Protein AF-A0AAV3U7B5-F1 (afdb_monomer)

Secondary structure (DSSP, 8-state):
---------GGGGG-HHHHHHHHHHHHHHHHHH-----TT-TTHHHHHHHHHHHH--HHHHHHHHHHHHHH-HHHHHHHHHHTT-SS-----EEEETTEEEESEETTEEEEEEETTEEEE-

Mean predicted aligned error: 15.55 Å

Organism: NCBI:txid1306992

Nearest PDB structures (foldseek):
  6dmp-assembly1_B  TM=3.107E-01  e=8.189E+00  synthetic construct

Structure (mmCIF, N/CA/C/O backbone):
data_AF-A0AAV3U7B5-F1
#
_entry.id   AF-A0AAV3U7B5-F1
#
loop_
_atom_site.group_PDB
_atom_site.id
_atom_site.type_symbol
_atom_site.label_atom_id
_atom_site.label_alt_id
_atom_site.label_comp_id
_atom_site.label_asym_id
_atom_site.label_entity_id
_atom_site.label_seq_id
_atom_site.pdbx_PDB_ins_code
_atom_site.Cartn_x
_atom_site.Cartn_y
_atom_site.Cartn_z
_atom_site.occupancy
_atom_site.B_iso_or_equiv
_atom_site.auth_seq_id
_atom_site.auth_comp_id
_atom_site.auth_asym_id
_atom_site.auth_atom_id
_atom_site.pdbx_PDB_model_num
ATOM 1 N N . MET A 1 1 ? -5.422 25.261 -11.835 1.00 44.91 1 MET A N 1
ATOM 2 C CA . MET A 1 1 ? -6.212 24.102 -11.364 1.00 44.91 1 MET A CA 1
ATOM 3 C C . MET A 1 1 ? -6.226 23.038 -12.453 1.00 44.91 1 MET A C 1
ATOM 5 O O . MET A 1 1 ? -7.037 23.129 -13.360 1.00 44.91 1 MET A O 1
ATOM 9 N N . LYS A 1 2 ? -5.286 22.089 -12.436 1.00 37.59 2 LYS A N 1
ATOM 10 C CA . LYS A 1 2 ? -5.325 20.891 -13.289 1.00 37.59 2 LYS A CA 1
ATOM 11 C C . LYS A 1 2 ? -4.688 19.757 -12.495 1.00 37.59 2 LYS A C 1
ATOM 13 O O . LYS A 1 2 ? -3.473 19.598 -12.522 1.00 37.59 2 LYS A O 1
ATOM 18 N N . GLN A 1 3 ? -5.494 19.045 -11.710 1.00 37.53 3 GLN A N 1
ATOM 19 C CA . GLN A 1 3 ? -5.068 17.740 -11.219 1.00 37.53 3 GLN A CA 1
ATOM 20 C C . GLN A 1 3 ? -5.052 16.826 -12.444 1.00 37.53 3 GLN A C 1
ATOM 22 O O . GLN A 1 3 ? -6.077 16.646 -13.101 1.00 37.53 3 GLN A O 1
ATOM 27 N N . GLY A 1 4 ? -3.858 16.372 -12.824 1.00 39.41 4 GLY A N 1
ATOM 28 C CA . GLY A 1 4 ? -3.694 15.372 -13.866 1.00 39.41 4 GLY A CA 1
ATOM 29 C C . GLY A 1 4 ? -4.445 14.123 -13.437 1.00 39.41 4 GLY A C 1
ATOM 30 O O . GLY A 1 4 ? -4.171 13.576 -12.373 1.00 39.41 4 GLY A O 1
ATOM 31 N N . ILE A 1 5 ? -5.413 13.710 -14.248 1.00 39.81 5 ILE A N 1
ATOM 32 C CA . ILE A 1 5 ? -6.081 12.422 -14.117 1.00 39.81 5 ILE A CA 1
ATOM 33 C C . ILE A 1 5 ? -4.992 11.384 -14.382 1.00 39.81 5 ILE A C 1
ATOM 35 O O . ILE A 1 5 ? -4.695 11.056 -15.530 1.00 39.81 5 ILE A O 1
ATOM 39 N N . THR A 1 6 ? -4.324 10.921 -13.328 1.00 47.88 6 THR A N 1
ATOM 40 C CA 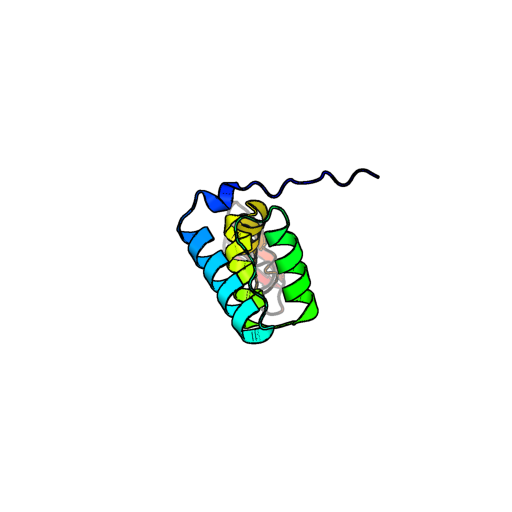. THR A 1 6 ? -3.537 9.700 -13.396 1.00 47.88 6 THR A CA 1
ATOM 41 C C . THR A 1 6 ? -4.559 8.599 -13.595 1.00 47.88 6 THR A C 1
ATOM 43 O O . THR A 1 6 ? -5.167 8.130 -12.634 1.00 47.88 6 THR A O 1
ATOM 46 N N . VAL A 1 7 ?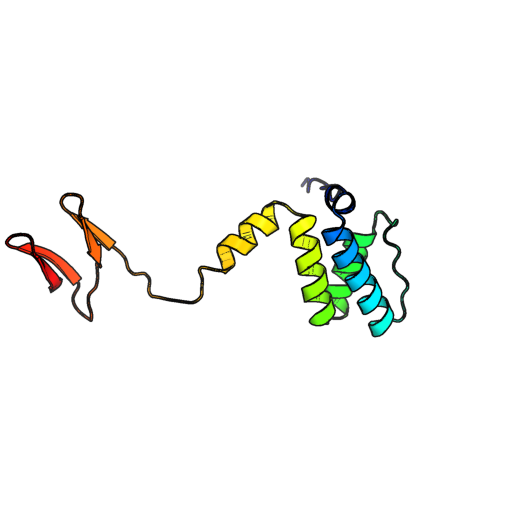 -4.810 8.245 -14.857 1.00 50.84 7 VAL A N 1
ATOM 47 C CA . VAL A 1 7 ? -5.356 6.937 -15.206 1.00 50.84 7 VAL A CA 1
ATOM 48 C C . VAL A 1 7 ? -4.484 5.967 -14.429 1.00 50.84 7 VAL A C 1
ATOM 50 O O . VAL A 1 7 ? -3.302 5.857 -14.742 1.00 50.84 7 VAL A O 1
ATOM 53 N N . VAL A 1 8 ? -5.011 5.410 -13.333 1.00 58.34 8 VAL A N 1
ATOM 54 C CA . VAL A 1 8 ? -4.269 4.489 -12.472 1.00 58.34 8 VAL A CA 1
ATOM 55 C C . VAL A 1 8 ? -3.820 3.381 -13.400 1.00 58.34 8 VAL A C 1
ATOM 57 O O . VAL A 1 8 ? -4.650 2.610 -13.890 1.00 58.34 8 VAL A O 1
ATOM 60 N N . ASP A 1 9 ? -2.538 3.418 -13.757 1.00 60.16 9 ASP A N 1
ATOM 61 C CA . ASP A 1 9 ? -2.050 2.639 -14.871 1.00 60.16 9 ASP A CA 1
ATOM 62 C C . ASP A 1 9 ? -2.289 1.180 -14.505 1.00 60.16 9 ASP A C 1
ATOM 64 O O . ASP A 1 9 ? -1.863 0.676 -13.459 1.00 60.16 9 ASP A O 1
ATOM 68 N N . LYS A 1 10 ? -3.070 0.508 -15.349 1.00 69.19 10 LYS A N 1
ATOM 69 C CA . LYS A 1 10 ? -3.482 -0.878 -15.148 1.00 69.19 10 LYS A CA 1
ATOM 70 C C . LYS A 1 10 ? -2.287 -1.838 -15.201 1.00 69.19 10 LYS A C 1
ATOM 72 O O . LYS A 1 10 ? -2.498 -3.043 -15.127 1.00 69.19 10 LYS A O 1
ATOM 77 N N . SER A 1 11 ? -1.054 -1.329 -15.268 1.00 69.31 11 SER A N 1
ATOM 78 C CA . SER A 1 11 ? 0.209 -2.013 -14.993 1.00 69.31 11 SER 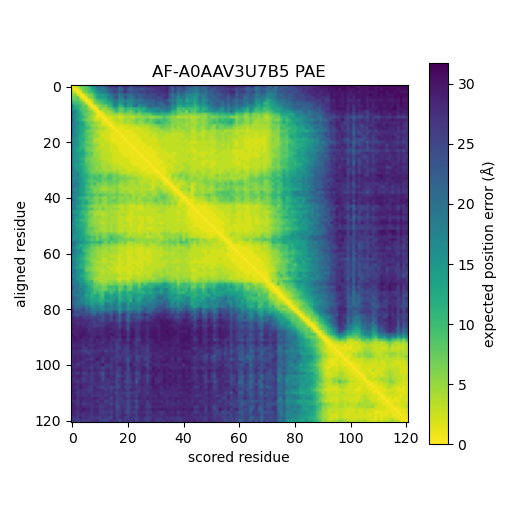A CA 1
ATOM 79 C C . SER A 1 11 ? 0.130 -3.018 -13.844 1.00 69.31 11 SER A C 1
ATOM 81 O O . SER A 1 11 ? 0.687 -4.108 -13.957 1.00 69.31 11 SER A O 1
ATOM 83 N N . TRP A 1 12 ? -0.614 -2.735 -12.768 1.00 79.06 12 TRP A N 1
ATOM 84 C CA . TRP A 1 12 ? -0.774 -3.712 -11.684 1.00 79.06 12 TRP A CA 1
ATOM 85 C C . TRP A 1 12 ? -1.555 -4.965 -12.108 1.00 79.06 12 TRP A C 1
ATOM 87 O O . TRP A 1 12 ? -1.246 -6.055 -11.639 1.00 79.06 12 TRP A O 1
ATOM 97 N N . MET A 1 13 ? -2.502 -4.876 -13.044 1.00 77.69 13 MET A N 1
ATOM 98 C CA . MET A 1 13 ? -3.225 -6.045 -13.565 1.00 77.69 13 MET A CA 1
ATOM 99 C C . MET A 1 13 ? -2.357 -6.979 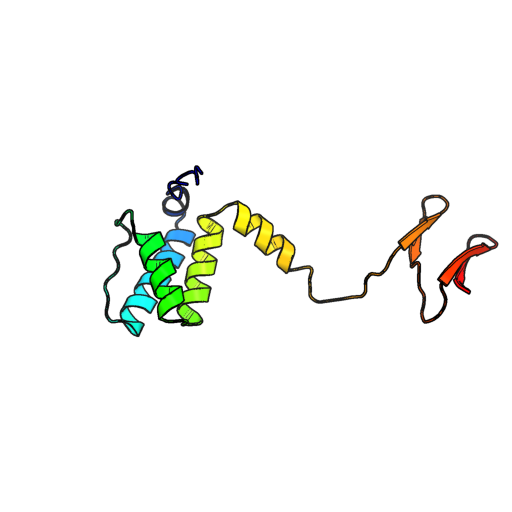-14.417 1.00 77.69 13 MET A C 1
ATOM 101 O O . MET A 1 13 ? -2.780 -8.096 -14.694 1.00 77.69 13 MET A O 1
ATOM 105 N N . LEU A 1 14 ? -1.142 -6.576 -14.796 1.00 80.94 14 LEU A N 1
ATOM 106 C CA . LEU A 1 14 ? -0.180 -7.461 -15.461 1.00 80.94 14 LEU A CA 1
ATOM 107 C C . LEU A 1 14 ? 0.572 -8.357 -14.463 1.00 80.94 14 LEU A C 1
ATOM 109 O O . LEU A 1 14 ? 1.218 -9.324 -14.862 1.00 80.94 14 LEU A O 1
ATOM 113 N N . ASN A 1 15 ? 0.483 -8.068 -13.160 1.00 84.56 15 ASN A N 1
ATOM 114 C CA . ASN A 1 15 ? 1.188 -8.806 -12.121 1.00 84.56 15 ASN A CA 1
ATOM 115 C C . ASN A 1 15 ? 0.237 -9.745 -11.360 1.00 84.56 15 ASN A C 1
ATOM 117 O O . ASN A 1 15 ? -0.692 -9.310 -10.676 1.00 84.56 15 ASN A O 1
ATOM 121 N N . ALA A 1 16 ? 0.509 -11.052 -11.410 1.00 85.12 16 ALA A N 1
ATOM 122 C CA . ALA A 1 16 ? -0.285 -12.064 -10.711 1.00 85.12 16 ALA A CA 1
ATOM 123 C C . ALA A 1 16 ? -0.378 -11.816 -9.191 1.00 85.12 16 ALA A C 1
ATOM 125 O O . ALA A 1 16 ? -1.407 -12.112 -8.579 1.00 85.12 16 ALA A O 1
ATOM 126 N N . SER A 1 17 ? 0.659 -11.237 -8.580 1.00 84.75 17 SER A N 1
ATOM 127 C CA . SER A 1 17 ? 0.672 -10.887 -7.154 1.00 84.75 17 SER A CA 1
ATOM 128 C C . SER A 1 17 ? -0.301 -9.754 -6.832 1.00 84.75 17 SER A C 1
ATOM 130 O O . SER A 1 17 ? -1.027 -9.823 -5.841 1.00 84.75 17 SER A O 1
ATOM 132 N N . ALA A 1 18 ? -0.389 -8.751 -7.704 1.00 85.38 18 ALA A N 1
ATOM 133 C CA . ALA A 1 18 ? -1.322 -7.644 -7.541 1.00 85.38 18 ALA A CA 1
ATOM 134 C C . ALA A 1 18 ? -2.774 -8.094 -7.755 1.00 85.38 18 ALA A C 1
ATOM 136 O O . ALA A 1 18 ? -3.654 -7.717 -6.987 1.00 85.38 18 ALA A O 1
ATOM 137 N N . ILE A 1 19 ? -3.024 -8.990 -8.720 1.00 87.25 19 ILE A N 1
ATOM 138 C CA . ILE A 1 19 ? -4.347 -9.609 -8.901 1.00 87.25 19 ILE A CA 1
ATOM 139 C C . ILE A 1 19 ? -4.758 -10.385 -7.642 1.00 87.25 19 ILE A C 1
ATOM 141 O O . ILE A 1 19 ? -5.914 -10.310 -7.225 1.00 87.25 19 ILE A O 1
ATOM 145 N N . ARG A 1 20 ? -3.835 -11.127 -7.012 1.00 89.50 20 ARG A N 1
ATOM 146 C CA . ARG A 1 20 ? -4.111 -11.823 -5.742 1.00 89.50 20 ARG A CA 1
ATOM 147 C C . ARG A 1 20 ? -4.476 -10.833 -4.635 1.00 89.50 20 ARG A C 1
ATOM 149 O O . ARG A 1 20 ? -5.490 -11.041 -3.975 1.00 89.50 20 ARG A O 1
ATOM 156 N N . ALA A 1 21 ? -3.715 -9.748 -4.481 1.00 88.12 21 ALA A N 1
ATOM 157 C CA . ALA A 1 21 ? -4.010 -8.699 -3.503 1.00 88.12 21 ALA A CA 1
ATOM 158 C C . ALA A 1 21 ? -5.380 -8.040 -3.756 1.00 88.12 21 ALA A C 1
ATOM 160 O O . ALA A 1 21 ? -6.175 -7.879 -2.832 1.00 88.12 21 ALA A O 1
ATOM 161 N N . ALA A 1 22 ? -5.712 -7.744 -5.014 1.00 88.50 22 ALA A N 1
ATOM 162 C CA . ALA A 1 22 ? -7.008 -7.183 -5.385 1.00 88.50 22 ALA A CA 1
ATOM 163 C C . ALA A 1 22 ? -8.166 -8.158 -5.119 1.00 88.50 22 ALA A C 1
ATOM 165 O O . ALA A 1 22 ? -9.196 -7.757 -4.583 1.00 88.50 22 ALA A O 1
ATOM 166 N N . LYS A 1 23 ? -7.998 -9.454 -5.414 1.00 89.75 23 LYS A N 1
ATOM 167 C CA . LYS A 1 23 ? -8.989 -10.488 -5.065 1.00 89.75 23 LYS A CA 1
ATOM 168 C C . LYS A 1 23 ? -9.207 -10.590 -3.555 1.00 89.75 23 LYS A C 1
ATOM 170 O O . LYS A 1 23 ? -10.344 -10.781 -3.132 1.00 89.75 23 LYS A O 1
ATOM 175 N N . GLN A 1 24 ? -8.156 -10.433 -2.748 1.00 89.88 24 GLN A N 1
ATOM 176 C CA . GLN A 1 24 ? -8.301 -10.366 -1.292 1.00 89.88 24 GLN A CA 1
ATOM 177 C C . GLN A 1 24 ? -9.120 -9.148 -0.866 1.00 89.88 24 GLN A C 1
ATOM 179 O O . GLN A 1 24 ? -10.035 -9.303 -0.064 1.00 89.88 24 GLN A O 1
ATOM 184 N N . CYS A 1 25 ? -8.870 -7.976 -1.455 1.00 88.50 25 CYS A N 1
ATOM 185 C CA . CYS A 1 25 ? -9.671 -6.779 -1.196 1.00 88.50 25 CYS A CA 1
ATOM 186 C C . CYS A 1 25 ? -11.155 -7.011 -1.521 1.00 88.50 25 CYS A C 1
ATOM 188 O O . CYS A 1 25 ? -12.014 -6.736 -0.692 1.00 88.50 25 CYS A O 1
ATOM 190 N N . VAL A 1 26 ? -11.461 -7.596 -2.687 1.00 89.94 26 VAL A N 1
ATOM 191 C CA . VAL A 1 26 ? -12.843 -7.943 -3.076 1.00 89.94 26 VAL A CA 1
ATOM 192 C C . VAL A 1 26 ? -13.478 -8.917 -2.092 1.00 89.94 26 VAL A C 1
ATOM 194 O O . VAL A 1 26 ? -14.648 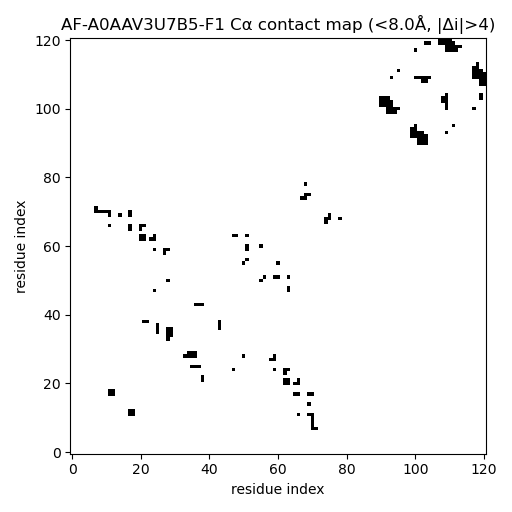-8.766 -1.755 1.00 89.94 26 VAL A O 1
ATOM 197 N N . SER A 1 27 ? -12.722 -9.914 -1.628 1.00 90.88 27 SER A N 1
ATOM 198 C CA . SER A 1 27 ? -13.225 -10.878 -0.651 1.00 90.88 27 SER A CA 1
ATOM 199 C C . SER A 1 27 ? -13.575 -10.209 0.675 1.00 90.88 27 SER A C 1
ATOM 201 O O . SER A 1 27 ? -14.608 -10.539 1.240 1.00 90.88 27 SER A O 1
ATOM 203 N N . VAL A 1 28 ? -12.748 -9.271 1.148 1.00 89.94 28 VAL A N 1
ATOM 204 C CA . VAL A 1 28 ? -13.003 -8.528 2.391 1.00 89.94 28 VAL A CA 1
ATOM 205 C C . VAL A 1 28 ? -14.189 -7.580 2.228 1.00 89.94 28 VAL A C 1
ATOM 207 O O . VAL A 1 28 ? -15.078 -7.598 3.061 1.00 89.94 28 VAL A O 1
ATOM 210 N N . VAL A 1 29 ? -14.281 -6.820 1.131 1.00 89.38 29 VAL A N 1
ATOM 211 C CA . VAL A 1 29 ? -15.451 -5.954 0.866 1.00 89.38 29 VAL A CA 1
ATOM 212 C C . VAL A 1 29 ? -16.745 -6.765 0.805 1.00 89.38 29 VAL A C 1
ATOM 214 O O . VAL A 1 29 ? -17.778 -6.333 1.313 1.00 89.38 29 VAL A O 1
ATOM 217 N N . LYS A 1 30 ? -16.697 -7.955 0.199 1.00 90.94 30 LYS A N 1
ATOM 218 C CA . LYS A 1 30 ? -17.848 -8.855 0.139 1.00 90.94 30 LYS A CA 1
ATOM 219 C C . LYS A 1 30 ? -18.249 -9.368 1.525 1.00 90.94 30 LYS A C 1
ATOM 221 O O . LYS A 1 30 ? -19.439 -9.499 1.771 1.00 90.94 30 LYS A O 1
ATOM 226 N N . ASP A 1 31 ? -17.282 -9.677 2.382 1.00 89.69 31 ASP A N 1
ATOM 227 C CA . ASP A 1 31 ? -17.516 -10.146 3.754 1.00 89.69 31 ASP A CA 1
ATOM 228 C C . ASP A 1 31 ? -18.095 -9.027 4.634 1.00 89.69 31 ASP A C 1
ATOM 230 O O . ASP A 1 31 ? -19.116 -9.213 5.285 1.00 89.69 31 ASP A O 1
ATOM 234 N N . GLU A 1 32 ? -17.500 -7.834 4.568 1.00 86.62 32 GLU A N 1
ATOM 235 C CA . GLU A 1 32 ? -17.829 -6.708 5.451 1.00 86.62 32 GLU A CA 1
ATOM 236 C C . GLU A 1 32 ? -19.100 -5.962 5.017 1.00 86.62 32 GLU A C 1
ATOM 238 O O . GLU A 1 32 ? -19.888 -5.535 5.855 1.00 86.62 32 GLU A O 1
ATOM 243 N N . MET A 1 33 ? -19.313 -5.782 3.708 1.00 84.69 33 MET A N 1
ATOM 244 C CA . MET A 1 33 ? -20.425 -4.978 3.177 1.00 84.69 33 MET A CA 1
ATOM 245 C C . MET A 1 33 ? -21.436 -5.777 2.356 1.00 84.69 33 MET A C 1
ATOM 247 O O . MET A 1 33 ? -22.450 -5.228 1.932 1.00 84.69 33 MET A O 1
ATOM 251 N N . GLY A 1 34 ? -21.171 -7.053 2.065 1.00 86.00 34 GLY A N 1
ATOM 252 C CA . GLY A 1 34 ? -22.032 -7.850 1.186 1.00 86.00 34 GLY A CA 1
ATOM 253 C C . GLY A 1 34 ? -21.986 -7.426 -0.290 1.00 86.00 34 GLY A C 1
ATOM 254 O O . GLY A 1 34 ? -22.746 -7.952 -1.103 1.00 86.00 34 GLY A O 1
ATOM 255 N N . ILE A 1 35 ? -21.102 -6.494 -0.669 1.00 86.44 35 ILE A N 1
ATOM 256 C CA . ILE A 1 35 ? -21.034 -5.926 -2.023 1.00 86.44 35 ILE A CA 1
ATOM 257 C C . I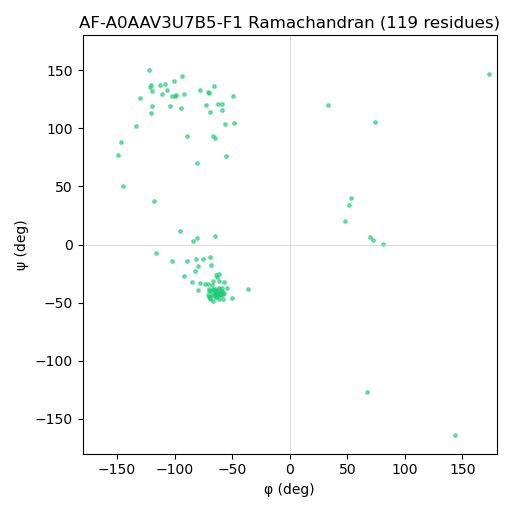LE A 1 35 ? -20.055 -6.727 -2.885 1.00 86.44 35 ILE A C 1
ATOM 259 O O . ILE A 1 35 ? -18.898 -6.952 -2.530 1.00 86.44 35 ILE A O 1
ATOM 263 N N . LYS A 1 36 ? -20.501 -7.130 -4.079 1.00 86.38 36 LYS A N 1
ATOM 264 C CA . LYS A 1 36 ? -19.654 -7.815 -5.064 1.00 86.38 36 LYS A CA 1
ATOM 265 C C . LYS A 1 36 ? -18.955 -6.802 -5.972 1.00 86.38 36 LYS A C 1
ATOM 267 O O . LYS A 1 36 ? -19.487 -6.420 -7.010 1.00 86.38 36 LYS A O 1
ATOM 272 N N . LEU A 1 37 ? -17.738 -6.408 -5.605 1.00 85.88 37 LEU A N 1
ATOM 273 C CA . LEU A 1 37 ? -16.909 -5.528 -6.430 1.00 85.88 37 LEU A CA 1
ATOM 274 C C . LEU A 1 37 ? -16.247 -6.304 -7.589 1.00 85.88 37 LEU A C 1
ATOM 276 O O . LEU A 1 37 ? -15.687 -7.382 -7.383 1.00 85.88 37 LEU A O 1
ATOM 280 N N . LEU A 1 38 ? -16.299 -5.769 -8.813 1.00 85.00 38 LEU A N 1
ATOM 281 C CA . LEU A 1 38 ? -15.709 -6.401 -10.002 1.00 85.00 38 LEU A CA 1
ATOM 282 C C . LEU A 1 38 ? -14.351 -5.782 -10.345 1.00 85.00 38 LEU A C 1
ATOM 284 O O . LEU A 1 38 ? -14.254 -4.576 -10.554 1.00 85.00 38 LEU A O 1
ATOM 288 N N . LEU A 1 39 ? -13.325 -6.624 -10.503 1.00 83.12 39 LEU A N 1
ATOM 289 C CA . LEU A 1 39 ? -11.972 -6.206 -10.910 1.00 83.12 39 LEU A CA 1
ATOM 290 C C . LEU A 1 39 ? -11.922 -5.547 -12.298 1.00 83.12 39 LEU A C 1
ATOM 292 O O . LEU A 1 39 ? -11.014 -4.775 -12.580 1.00 83.12 39 LEU A O 1
ATOM 296 N N . SER A 1 40 ? -12.881 -5.859 -13.171 1.00 78.31 40 SER A N 1
ATOM 297 C CA . SER A 1 40 ? -12.956 -5.309 -14.529 1.00 78.31 40 SER A CA 1
ATOM 298 C C . SER A 1 40 ? -13.454 -3.861 -14.572 1.00 78.31 40 SER A C 1
ATOM 300 O O . SER A 1 40 ? -13.333 -3.219 -15.616 1.00 78.31 40 SER A O 1
ATOM 302 N N . ASN A 1 41 ? -14.001 -3.338 -13.467 1.00 78.62 41 ASN A N 1
ATOM 303 C CA . ASN A 1 41 ? -14.529 -1.980 -13.427 1.00 78.62 41 ASN A CA 1
ATOM 304 C C . ASN A 1 41 ? -13.382 -0.955 -13.492 1.00 78.62 41 ASN A C 1
ATOM 306 O O . ASN A 1 41 ? -12.437 -1.055 -12.710 1.00 78.62 41 ASN A O 1
ATOM 310 N N . PRO A 1 42 ? -13.453 0.058 -14.375 1.00 76.62 42 PRO A N 1
ATOM 311 C CA . PRO A 1 42 ? -12.449 1.124 -14.418 1.00 76.62 42 PRO A CA 1
ATOM 312 C C . PRO A 1 42 ? -12.391 1.914 -13.099 1.00 76.62 42 PRO A C 1
ATOM 314 O O . PRO A 1 42 ? -11.310 2.294 -12.666 1.00 76.62 42 PRO A O 1
ATOM 317 N N . GLU A 1 43 ? -13.531 2.032 -12.415 1.00 81.94 43 GLU A N 1
ATOM 318 C CA . GLU A 1 43 ? -13.677 2.693 -11.113 1.00 81.94 43 GLU A CA 1
ATOM 319 C C . GLU A 1 43 ? -13.331 1.783 -9.921 1.00 81.94 43 GLU A C 1
ATOM 321 O O . GLU A 1 43 ? -13.480 2.188 -8.772 1.00 81.94 43 GLU A O 1
ATOM 326 N N . PHE A 1 44 ? -12.876 0.543 -10.159 1.00 85.50 44 PHE A N 1
ATOM 327 C CA . PHE A 1 44 ? -12.602 -0.442 -9.102 1.00 85.50 44 PHE A CA 1
ATOM 328 C C . PHE A 1 44 ? -11.725 0.127 -7.986 1.00 85.50 44 PHE A C 1
ATOM 330 O O . PHE A 1 44 ? -12.012 -0.052 -6.807 1.00 85.50 44 PHE A O 1
ATOM 337 N N . TYR A 1 45 ? -10.652 0.812 -8.375 1.00 84.19 45 TYR A N 1
ATOM 338 C CA . TYR A 1 45 ? -9.668 1.335 -7.441 1.00 84.19 45 TYR A CA 1
ATOM 339 C C . TYR A 1 45 ? -10.218 2.506 -6.613 1.00 84.19 45 TYR A C 1
ATOM 341 O O . TYR A 1 45 ? -9.976 2.562 -5.410 1.00 84.19 45 TYR A O 1
ATOM 349 N N . PHE A 1 46 ? -10.998 3.396 -7.234 1.00 85.56 46 PHE A N 1
ATOM 350 C CA . PHE A 1 46 ? -11.639 4.527 -6.557 1.00 85.56 46 PHE A CA 1
ATOM 351 C C . PHE A 1 46 ? -12.699 4.060 -5.564 1.00 85.56 46 PHE A C 1
ATOM 353 O O . PHE A 1 46 ? -12.651 4.445 -4.400 1.00 85.56 46 PHE A O 1
ATOM 360 N N . LEU A 1 47 ? -13.583 3.157 -5.996 1.00 86.88 47 LEU A N 1
ATOM 361 C CA . LEU A 1 47 ? -14.593 2.556 -5.127 1.00 86.88 47 LEU A CA 1
ATOM 362 C C . LEU A 1 47 ? -13.944 1.842 -3.943 1.00 86.88 47 LEU A C 1
ATOM 364 O O . LEU A 1 47 ? -14.389 1.981 -2.813 1.00 86.88 47 LEU A O 1
ATOM 368 N N . LEU A 1 48 ? -12.858 1.106 -4.183 1.00 87.00 48 LEU A N 1
ATOM 369 C CA . LEU A 1 48 ? -12.150 0.414 -3.116 1.00 87.00 48 LEU A CA 1
ATOM 370 C C . LEU A 1 48 ? -11.524 1.386 -2.106 1.00 87.00 48 LEU A C 1
ATOM 372 O O . LEU A 1 48 ? -11.574 1.117 -0.910 1.00 87.00 48 LEU A O 1
ATOM 376 N N . GLN A 1 49 ? -10.968 2.509 -2.567 1.00 86.94 49 GLN A N 1
ATOM 377 C CA . GLN A 1 49 ? -10.446 3.554 -1.689 1.00 86.94 49 GLN A CA 1
ATOM 378 C C . GLN A 1 49 ? -11.558 4.190 -0.845 1.00 86.94 49 GLN A C 1
ATOM 380 O O . GLN A 1 49 ? -11.386 4.352 0.359 1.00 86.94 49 GLN A O 1
ATOM 385 N N . GLU A 1 50 ? -12.696 4.505 -1.462 1.00 88.50 50 GLU A N 1
ATOM 386 C CA . GLU A 1 50 ? -13.870 5.042 -0.768 1.00 88.50 50 GLU A CA 1
ATOM 387 C C . GLU A 1 50 ? -14.394 4.049 0.276 1.00 88.50 50 GLU A C 1
ATOM 389 O O . GLU A 1 50 ? -14.654 4.412 1.416 1.00 88.50 50 GLU A O 1
ATOM 394 N N . TYR A 1 51 ? -14.443 2.761 -0.060 1.00 88.00 51 TYR A N 1
ATOM 395 C CA . TYR A 1 51 ? -14.830 1.711 0.877 1.00 88.00 51 TYR A CA 1
ATOM 396 C C . TYR A 1 51 ? -13.862 1.543 2.040 1.00 88.00 51 TYR A C 1
ATOM 398 O O . TYR A 1 51 ? -14.309 1.313 3.161 1.00 88.00 51 TYR A O 1
ATOM 406 N N . VAL A 1 52 ? -12.555 1.659 1.810 1.00 88.38 52 VAL A N 1
ATOM 407 C CA . VAL A 1 52 ? -11.559 1.661 2.892 1.00 88.38 52 VAL A CA 1
ATOM 408 C C . VAL A 1 52 ? -11.799 2.839 3.835 1.00 88.38 52 VAL A C 1
ATOM 410 O O . VAL A 1 52 ? -11.730 2.656 5.048 1.00 88.38 52 VAL A O 1
ATOM 413 N N . ASP A 1 53 ? -12.102 4.017 3.290 1.00 86.69 53 ASP A N 1
ATOM 414 C CA . ASP A 1 53 ? -12.361 5.228 4.072 1.00 86.69 53 ASP A CA 1
ATOM 415 C C . ASP A 1 53 ? -13.662 5.122 4.884 1.00 86.69 53 ASP A C 1
ATOM 417 O O . ASP A 1 53 ? -13.671 5.401 6.081 1.00 86.69 53 ASP A O 1
ATOM 421 N N . LEU A 1 54 ? -14.730 4.609 4.263 1.00 87.25 54 LEU A N 1
ATOM 422 C CA . LEU A 1 54 ? -16.044 4.434 4.887 1.00 87.25 54 LEU A CA 1
ATOM 423 C C . LEU A 1 54 ? -16.062 3.335 5.953 1.00 87.25 54 LEU A C 1
ATOM 425 O O . LEU A 1 54 ? -16.647 3.514 7.017 1.00 87.25 54 LEU A O 1
ATOM 429 N N . THR A 1 55 ? -15.458 2.180 5.665 1.00 86.06 55 THR A N 1
ATOM 430 C CA . THR A 1 55 ? -15.475 1.038 6.595 1.00 86.06 55 THR A CA 1
ATOM 431 C C . THR A 1 55 ? -14.418 1.151 7.685 1.00 86.06 55 THR A C 1
ATOM 433 O O . THR A 1 55 ? -14.553 0.499 8.716 1.00 86.06 55 THR A O 1
ATOM 436 N N . GLN A 1 56 ? -13.344 1.920 7.451 1.00 82.62 56 GLN A N 1
ATOM 437 C CA . GLN A 1 56 ? -12.163 2.027 8.321 1.00 82.62 56 GLN A CA 1
ATOM 438 C C . GLN A 1 56 ? -11.593 0.664 8.766 1.00 82.62 56 GLN A C 1
ATOM 440 O O . GLN A 1 56 ? -10.856 0.566 9.750 1.00 82.62 56 GLN A O 1
ATOM 445 N N . SER A 1 57 ? -11.916 -0.409 8.036 1.00 84.19 57 SER A N 1
ATOM 446 C CA . SER A 1 57 ? -11.572 -1.774 8.411 1.00 84.19 57 SER A CA 1
ATOM 447 C C . SER A 1 57 ? -10.079 -1.987 8.198 1.00 84.19 57 SER A C 1
ATOM 449 O O . SER A 1 57 ? -9.565 -1.878 7.079 1.00 84.19 57 SER A O 1
ATOM 451 N N . GLN A 1 58 ? -9.360 -2.314 9.274 1.00 86.38 58 GLN A N 1
ATOM 452 C CA . GLN A 1 58 ? -7.905 -2.478 9.233 1.00 86.38 58 GLN A CA 1
ATOM 453 C C . GLN A 1 58 ? -7.488 -3.572 8.238 1.00 86.38 58 GLN A C 1
ATOM 455 O O . GLN A 1 58 ? -6.532 -3.395 7.483 1.00 86.38 58 GLN A O 1
ATOM 460 N N . ARG A 1 59 ? -8.269 -4.657 8.152 1.00 88.06 59 ARG A N 1
ATOM 461 C CA . ARG A 1 59 ? -8.040 -5.767 7.211 1.00 88.06 59 ARG A CA 1
ATOM 462 C C . ARG A 1 59 ? -8.124 -5.300 5.758 1.00 88.06 59 ARG A C 1
ATOM 464 O O . ARG A 1 59 ? -7.292 -5.688 4.934 1.00 88.06 59 ARG A O 1
ATOM 471 N N . LEU A 1 60 ? -9.115 -4.461 5.449 1.00 87.31 60 LEU A N 1
ATOM 472 C CA . LEU A 1 60 ? -9.309 -3.912 4.111 1.00 87.31 60 LEU A CA 1
ATOM 473 C C . LEU A 1 60 ? -8.213 -2.897 3.770 1.00 87.31 60 LEU A C 1
ATOM 475 O O . LEU A 1 60 ? -7.634 -2.965 2.686 1.00 87.31 60 LEU A O 1
ATOM 479 N N . ALA A 1 61 ? -7.868 -2.020 4.714 1.00 86.88 61 ALA A N 1
ATOM 480 C CA . ALA A 1 61 ? -6.806 -1.032 4.558 1.00 86.88 61 ALA A CA 1
ATOM 481 C C . ALA A 1 61 ? -5.437 -1.683 4.301 1.00 86.88 61 ALA A C 1
ATOM 483 O O . ALA A 1 61 ? -4.688 -1.244 3.427 1.00 86.88 61 ALA A O 1
ATOM 484 N N . GLU A 1 62 ? -5.103 -2.764 5.009 1.00 87.75 62 GLU A N 1
ATOM 485 C CA . GLU A 1 62 ? -3.861 -3.508 4.785 1.00 87.75 62 GLU A CA 1
ATOM 486 C C . GLU A 1 62 ? -3.820 -4.185 3.412 1.00 87.75 62 GLU A C 1
ATOM 488 O O . GLU A 1 62 ? -2.798 -4.129 2.719 1.00 87.75 62 GLU A O 1
ATOM 493 N N . ALA A 1 63 ? -4.924 -4.812 2.997 1.00 86.88 63 ALA A N 1
ATOM 494 C CA . ALA A 1 63 ? -5.031 -5.431 1.681 1.00 86.88 63 ALA A CA 1
ATOM 495 C C . ALA A 1 63 ? -4.923 -4.379 0.560 1.00 86.88 63 ALA A C 1
ATOM 497 O O . ALA A 1 63 ? -4.172 -4.572 -0.401 1.00 86.88 63 ALA A O 1
ATOM 498 N N . PHE A 1 64 ? -5.589 -3.233 0.727 1.00 87.94 64 PHE A N 1
ATOM 499 C CA . PHE A 1 64 ? -5.530 -2.109 -0.205 1.00 87.94 64 PHE A CA 1
ATOM 500 C C . PHE A 1 64 ? -4.126 -1.509 -0.289 1.00 87.94 64 PHE A C 1
ATOM 502 O O . PHE A 1 64 ? -3.620 -1.273 -1.383 1.00 87.94 64 PHE A O 1
ATOM 509 N N . LYS A 1 65 ? -3.433 -1.361 0.845 1.00 86.25 65 LYS A N 1
ATOM 510 C CA . LYS A 1 65 ? -2.042 -0.896 0.894 1.00 86.25 65 LYS A CA 1
ATOM 511 C C . LYS A 1 65 ? -1.089 -1.830 0.143 1.00 86.25 65 LYS A C 1
ATOM 513 O O . LYS A 1 65 ? -0.171 -1.356 -0.523 1.00 86.25 65 LYS A O 1
ATOM 518 N N . LYS A 1 66 ? -1.294 -3.151 0.222 1.00 86.50 66 LYS A N 1
ATOM 519 C CA . LYS A 1 66 ? -0.524 -4.125 -0.575 1.00 86.50 66 LYS A CA 1
ATOM 520 C C . LYS A 1 66 ? -0.785 -3.937 -2.064 1.00 86.50 66 LYS A C 1
ATOM 522 O O . LYS A 1 66 ? 0.165 -3.895 -2.833 1.00 86.50 66 LYS A O 1
ATOM 527 N N . LEU A 1 67 ? -2.044 -3.770 -2.468 1.00 86.25 67 LEU A N 1
ATOM 528 C CA . LEU A 1 67 ? -2.395 -3.490 -3.862 1.00 86.25 67 LEU A CA 1
ATOM 529 C C . LEU A 1 67 ? -1.745 -2.187 -4.362 1.00 86.25 67 LEU A C 1
ATOM 531 O O . LEU A 1 67 ? -1.156 -2.162 -5.441 1.00 86.25 67 LEU A O 1
ATOM 535 N N . GLN A 1 68 ? -1.785 -1.142 -3.537 1.00 84.62 68 GLN A N 1
ATOM 536 C CA . GLN A 1 68 ? -1.167 0.161 -3.775 1.00 84.62 68 GLN A CA 1
ATOM 537 C C . GLN A 1 68 ? 0.330 0.084 -4.078 1.00 84.62 68 GLN A C 1
ATOM 539 O O . GLN A 1 68 ? 0.811 0.808 -4.940 1.00 84.62 68 GLN A O 1
ATOM 544 N N . GLN A 1 69 ? 1.070 -0.815 -3.425 1.00 82.62 69 GLN A N 1
ATOM 545 C CA . GLN A 1 69 ? 2.502 -1.007 -3.695 1.00 82.62 69 GLN A CA 1
ATOM 546 C C . GLN A 1 69 ? 2.786 -1.524 -5.109 1.00 82.62 69 GLN A C 1
ATOM 548 O O . GLN A 1 69 ? 3.872 -1.289 -5.634 1.00 82.62 69 GLN A O 1
ATOM 553 N N . TYR A 1 70 ? 1.833 -2.234 -5.715 1.00 81.25 70 TYR A N 1
ATOM 554 C CA . TYR A 1 70 ? 1.950 -2.724 -7.088 1.00 81.25 70 TYR A CA 1
ATOM 555 C C . TYR A 1 70 ? 1.366 -1.750 -8.114 1.00 81.25 70 TYR A C 1
ATOM 557 O O . TYR A 1 70 ? 1.787 -1.769 -9.267 1.00 81.25 70 TYR A O 1
ATOM 565 N N . ALA A 1 71 ? 0.386 -0.937 -7.711 1.00 77.19 71 ALA A N 1
ATOM 566 C CA . ALA A 1 71 ? -0.278 0.042 -8.570 1.00 77.19 71 ALA A CA 1
ATOM 567 C C . ALA A 1 71 ? 0.472 1.372 -8.663 1.00 77.19 71 ALA A C 1
ATOM 569 O O . ALA A 1 71 ? 0.444 2.004 -9.715 1.00 77.19 71 ALA A O 1
ATOM 570 N N . ASP A 1 72 ? 1.159 1.782 -7.596 1.00 69.50 72 ASP A N 1
ATOM 571 C CA . ASP A 1 72 ? 1.855 3.058 -7.543 1.00 69.50 72 ASP A CA 1
ATOM 572 C C . ASP A 1 72 ? 3.369 2.871 -7.298 1.00 69.50 72 ASP A C 1
ATOM 574 O O . ASP A 1 72 ? 3.795 2.446 -6.214 1.00 69.50 72 ASP A O 1
ATOM 578 N N . PRO A 1 73 ? 4.226 3.214 -8.280 1.00 62.41 73 PRO A N 1
ATOM 579 C CA . PRO A 1 73 ? 5.674 3.090 -8.135 1.00 62.41 73 PRO A CA 1
ATOM 580 C C . PRO A 1 73 ? 6.268 4.084 -7.119 1.00 62.41 73 PRO A C 1
ATOM 582 O O . PRO A 1 73 ? 7.385 3.870 -6.637 1.00 62.41 73 PRO A O 1
ATOM 585 N N . ASN A 1 74 ? 5.555 5.158 -6.755 1.00 61.09 74 ASN A N 1
ATOM 586 C CA . ASN A 1 74 ? 5.996 6.078 -5.706 1.00 61.09 74 ASN A CA 1
ATOM 587 C C . ASN A 1 74 ? 5.746 5.495 -4.311 1.00 61.09 74 ASN A C 1
ATOM 589 O O . ASN A 1 74 ? 6.574 5.698 -3.419 1.00 61.09 74 ASN A O 1
ATOM 593 N N . ILE A 1 75 ? 4.680 4.710 -4.117 1.00 61.94 75 ILE A N 1
ATOM 594 C CA . ILE A 1 75 ? 4.424 4.000 -2.852 1.00 61.94 75 ILE A CA 1
ATOM 595 C C . ILE A 1 75 ? 5.485 2.926 -2.600 1.00 61.94 75 ILE A C 1
ATOM 597 O O . ILE A 1 75 ? 5.948 2.799 -1.466 1.00 61.94 75 ILE A O 1
ATOM 601 N N . ALA A 1 76 ? 5.946 2.212 -3.633 1.00 55.31 76 ALA A N 1
ATOM 602 C CA . ALA A 1 76 ? 7.061 1.270 -3.499 1.00 55.31 76 ALA A CA 1
ATOM 603 C C . ALA A 1 76 ? 8.333 1.956 -2.951 1.00 55.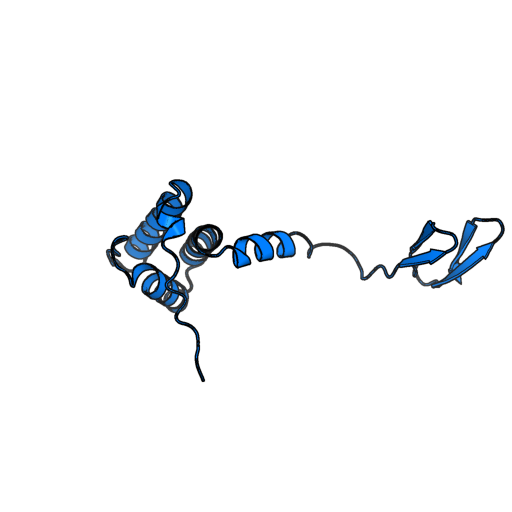31 76 ALA A C 1
ATOM 605 O O . ALA A 1 76 ? 8.978 1.445 -2.032 1.00 55.31 76 ALA A O 1
ATOM 606 N N . LYS A 1 77 ? 8.643 3.170 -3.431 1.00 53.28 77 LYS A N 1
ATOM 607 C CA . LYS A 1 77 ? 9.758 3.991 -2.920 1.00 53.28 77 LYS A CA 1
ATOM 608 C C . LYS A 1 77 ? 9.488 4.563 -1.522 1.00 53.28 77 LYS A C 1
ATOM 610 O O . LYS A 1 77 ? 10.410 4.695 -0.719 1.00 53.28 77 LYS A O 1
ATOM 615 N N . ALA A 1 78 ? 8.238 4.894 -1.201 1.00 55.09 78 ALA A N 1
ATOM 616 C CA . ALA A 1 78 ? 7.854 5.405 0.115 1.00 55.09 78 ALA A CA 1
ATOM 617 C C . ALA A 1 78 ? 7.842 4.314 1.203 1.00 55.09 78 ALA A C 1
ATOM 619 O O . ALA A 1 78 ? 8.193 4.593 2.349 1.00 55.09 78 ALA A O 1
ATOM 620 N N . ALA A 1 79 ? 7.490 3.070 0.862 1.00 51.50 79 ALA A N 1
ATOM 621 C CA . ALA A 1 79 ? 7.538 1.929 1.776 1.00 51.50 79 ALA A CA 1
ATOM 622 C C . ALA A 1 79 ? 8.979 1.617 2.209 1.00 51.50 79 ALA A C 1
ATOM 624 O O . ALA A 1 79 ? 9.225 1.416 3.397 1.00 51.50 79 ALA A O 1
ATOM 625 N N . GLN A 1 80 ? 9.940 1.709 1.283 1.00 52.47 80 GLN A N 1
ATOM 626 C CA . GLN A 1 80 ? 11.371 1.600 1.597 1.00 52.47 80 GLN A CA 1
ATOM 627 C C . GLN A 1 80 ? 11.861 2.726 2.526 1.00 52.47 80 GLN A C 1
ATOM 629 O O . GLN A 1 80 ? 12.768 2.515 3.322 1.00 52.47 80 GLN A O 1
ATOM 634 N N . ARG A 1 81 ? 11.225 3.907 2.500 1.00 52.84 81 ARG A N 1
ATOM 635 C CA . ARG A 1 81 ? 11.544 5.023 3.410 1.00 52.84 81 ARG A CA 1
ATOM 636 C C . ARG A 1 81 ? 10.933 4.891 4.808 1.00 52.84 81 ARG A C 1
ATOM 638 O O . ARG A 1 81 ? 11.393 5.567 5.722 1.00 52.84 81 ARG A O 1
ATOM 645 N N . ARG A 1 82 ? 9.905 4.055 4.999 1.00 50.09 82 ARG A N 1
ATOM 646 C CA . ARG A 1 82 ? 9.246 3.871 6.309 1.00 50.09 82 ARG A CA 1
ATOM 647 C C . ARG A 1 82 ? 9.864 2.772 7.172 1.00 50.09 82 ARG A C 1
ATOM 649 O O . ARG A 1 82 ? 9.613 2.766 8.367 1.00 50.09 82 ARG A O 1
ATOM 656 N N . GLN A 1 83 ? 10.706 1.906 6.611 1.00 49.69 83 GLN A N 1
ATOM 657 C CA . GLN A 1 83 ? 11.500 0.950 7.397 1.00 49.69 83 GLN A CA 1
ATOM 658 C C . GLN A 1 83 ? 12.763 1.567 8.028 1.00 49.69 83 GLN A C 1
ATOM 660 O O . GLN A 1 83 ? 13.532 0.859 8.661 1.00 49.69 83 GLN A O 1
ATOM 665 N N . ALA A 1 84 ? 12.953 2.886 7.911 1.00 48.12 84 ALA A N 1
ATOM 666 C CA . ALA A 1 84 ? 14.024 3.634 8.572 1.00 48.12 84 ALA A CA 1
ATOM 667 C C . ALA A 1 84 ? 13.477 4.690 9.551 1.00 48.12 84 ALA A C 1
ATOM 669 O O . ALA A 1 84 ? 13.979 5.812 9.606 1.00 48.12 84 ALA A O 1
ATOM 670 N N . LYS A 1 85 ? 12.393 4.389 10.278 1.00 47.00 85 LYS A N 1
ATOM 671 C CA . LYS A 1 85 ? 11.907 5.285 11.340 1.00 47.00 85 LYS A CA 1
ATOM 672 C C . LYS A 1 85 ? 11.327 4.532 12.530 1.00 47.00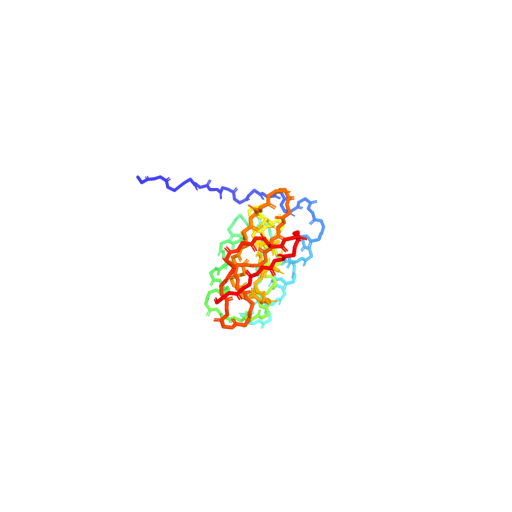 85 LYS A C 1
ATOM 674 O O . LYS A 1 85 ? 10.227 4.819 12.979 1.00 47.00 85 LYS A O 1
ATOM 679 N N . ASP A 1 86 ? 12.103 3.574 13.002 1.00 51.56 86 ASP A N 1
ATOM 680 C CA . ASP A 1 86 ? 12.071 3.102 14.380 1.00 51.56 86 ASP A CA 1
ATOM 681 C C . ASP A 1 86 ? 13.495 2.642 14.693 1.00 51.56 86 ASP A C 1
ATOM 683 O O . ASP A 1 86 ? 13.852 1.501 14.434 1.00 51.56 86 ASP A O 1
ATOM 687 N N . ASP A 1 87 ? 14.371 3.621 14.927 1.00 45.16 87 ASP A N 1
ATOM 688 C CA . ASP A 1 87 ? 15.345 3.643 16.021 1.00 45.16 87 ASP A CA 1
ATOM 689 C C . ASP A 1 87 ? 16.282 4.855 15.852 1.00 45.16 87 ASP A C 1
ATOM 691 O O . ASP A 1 87 ? 16.654 5.234 14.743 1.00 45.16 87 ASP A O 1
ATOM 695 N N . ASN A 1 88 ? 16.711 5.400 16.987 1.00 47.47 88 ASN A N 1
ATOM 696 C CA . ASN A 1 88 ? 17.905 6.221 17.160 1.00 47.47 88 ASN A CA 1
ATOM 697 C C . ASN A 1 88 ? 17.909 7.673 16.642 1.00 47.47 88 ASN A C 1
ATOM 699 O O . ASN A 1 88 ? 18.068 7.954 15.460 1.00 47.47 88 ASN A O 1
ATOM 703 N N . VAL A 1 89 ? 17.800 8.593 17.613 1.00 50.22 89 VAL A N 1
ATOM 704 C CA . VAL A 1 89 ? 18.639 9.793 17.801 1.00 50.22 89 VAL A CA 1
ATOM 705 C C . VAL A 1 89 ? 19.155 10.432 16.514 1.00 50.22 89 VAL A C 1
ATOM 707 O O . VAL A 1 89 ? 19.958 9.852 15.795 1.00 50.22 89 VAL A O 1
ATOM 710 N N . SER A 1 90 ? 18.780 11.697 16.308 1.00 50.69 90 SER A N 1
ATOM 711 C CA . SER A 1 90 ? 19.454 12.645 15.416 1.00 50.69 90 SER A CA 1
ATOM 712 C C . SER A 1 90 ? 20.939 12.747 15.803 1.00 50.69 90 SER A C 1
ATOM 714 O O . SER A 1 90 ? 21.366 13.659 16.504 1.00 50.69 90 SER A O 1
ATOM 716 N N . GLY A 1 91 ? 21.714 11.733 15.426 1.00 58.00 91 GLY A N 1
ATOM 717 C CA . GLY A 1 91 ? 23.129 11.564 15.684 1.00 58.00 91 GLY A CA 1
ATOM 718 C C . GLY A 1 91 ? 23.854 12.397 14.663 1.00 58.00 91 GLY A C 1
ATOM 719 O O . GLY A 1 91 ? 24.421 11.882 13.706 1.00 58.00 91 GLY A O 1
ATOM 720 N N . GLU A 1 92 ? 23.744 13.707 14.835 1.00 74.94 92 GLU A N 1
ATOM 721 C CA . GLU A 1 92 ? 24.510 14.663 14.069 1.00 74.94 92 GLU A CA 1
ATOM 722 C C . GLU A 1 92 ? 25.975 14.217 14.114 1.00 74.94 92 GLU A C 1
ATOM 724 O O . GLU A 1 92 ? 26.486 13.877 15.180 1.00 74.94 92 GLU A O 1
ATOM 729 N N . SER A 1 93 ? 26.626 14.095 12.964 1.00 84.38 93 SER A N 1
ATOM 730 C CA . SER A 1 93 ? 27.982 13.560 12.869 1.00 84.38 93 SER A CA 1
ATOM 731 C C . SER A 1 93 ? 28.897 14.593 12.236 1.00 84.38 93 SER A C 1
ATOM 733 O O . SER A 1 93 ? 28.540 15.192 11.223 1.00 84.38 93 SER A O 1
ATOM 735 N N . VAL A 1 94 ? 30.083 14.781 12.806 1.00 85.81 94 VAL A N 1
ATOM 736 C CA . VAL A 1 94 ? 31.087 15.724 12.312 1.00 85.81 94 VAL A CA 1
ATOM 737 C C . VAL A 1 94 ? 32.168 14.946 11.566 1.00 85.81 94 VAL A C 1
ATOM 739 O O . VAL A 1 94 ? 32.734 13.985 12.093 1.00 85.81 94 VAL A O 1
ATOM 742 N N . THR A 1 95 ? 32.470 15.361 10.336 1.00 88.38 95 THR A N 1
ATOM 743 C CA . THR A 1 95 ? 33.568 14.793 9.543 1.00 88.38 95 THR A CA 1
ATOM 744 C C . THR A 1 95 ? 34.825 15.633 9.738 1.00 88.38 95 THR A C 1
ATOM 746 O O . THR A 1 95 ? 34.851 16.804 9.368 1.00 88.38 95 THR A O 1
ATOM 749 N N . VAL A 1 96 ? 35.882 15.034 10.294 1.00 85.81 96 VAL A N 1
ATOM 750 C CA . VAL A 1 96 ? 37.190 15.679 10.499 1.00 85.81 96 VAL A CA 1
ATOM 751 C C . VAL A 1 96 ? 38.287 14.765 9.963 1.00 85.81 96 VAL A C 1
ATOM 753 O O . VAL A 1 96 ? 38.364 13.593 10.331 1.00 85.81 96 VAL A O 1
ATOM 756 N N . SER A 1 97 ? 39.136 15.287 9.075 1.00 81.62 97 SER A N 1
ATOM 757 C CA . SER A 1 97 ? 40.232 14.532 8.438 1.00 81.62 97 SER A CA 1
ATOM 758 C C . SER A 1 97 ? 39.775 13.230 7.757 1.00 81.62 97 SER A C 1
ATOM 760 O O . SER A 1 97 ? 40.423 12.192 7.880 1.00 81.62 97 SER A O 1
ATOM 762 N N . GLY A 1 98 ? 38.619 13.270 7.080 1.00 87.31 98 GLY A N 1
ATOM 763 C CA . GLY A 1 98 ? 38.041 12.121 6.368 1.00 87.31 98 GLY A CA 1
ATOM 764 C C . GLY A 1 98 ? 37.458 11.026 7.269 1.00 87.31 98 GLY A C 1
ATOM 765 O O . GLY A 1 98 ? 37.005 10.004 6.762 1.00 87.31 98 GLY A O 1
ATOM 766 N N . LYS A 1 99 ? 37.453 11.226 8.592 1.00 86.81 99 LYS A N 1
ATOM 767 C CA . LYS A 1 99 ? 36.833 10.325 9.568 1.00 86.81 99 LYS A CA 1
ATOM 768 C C . LYS A 1 99 ? 35.570 10.967 10.131 1.00 86.81 99 LYS A C 1
ATOM 770 O O . LYS A 1 99 ? 35.555 12.161 10.425 1.00 86.81 99 LYS A O 1
ATOM 775 N N . THR A 1 100 ? 34.521 10.169 10.286 1.00 89.88 100 THR A N 1
ATOM 776 C CA . THR A 1 100 ? 33.227 10.617 10.808 1.00 89.88 100 THR A CA 1
ATOM 777 C C . THR A 1 100 ? 33.115 10.273 12.289 1.00 89.88 100 THR A C 1
ATOM 779 O O . THR A 1 100 ? 33.334 9.129 12.686 1.00 89.88 100 THR A O 1
ATOM 782 N N . TYR A 1 101 ? 32.770 11.269 13.102 1.00 88.44 101 TYR A N 1
ATOM 783 C CA . TYR A 1 101 ? 32.580 11.148 14.546 1.00 88.44 101 TYR A CA 1
ATOM 784 C C . TYR A 1 101 ? 31.162 11.579 14.922 1.00 88.44 101 TYR A C 1
ATOM 786 O O . TYR A 1 101 ? 30.586 12.443 14.266 1.00 88.44 101 TYR A O 1
ATOM 794 N N . ALA A 1 102 ? 30.593 11.010 15.986 1.00 89.88 102 ALA A N 1
ATOM 795 C CA . ALA A 1 102 ? 29.333 11.511 16.534 1.00 89.88 102 ALA A CA 1
ATOM 796 C C . ALA A 1 102 ? 29.547 12.926 17.100 1.00 89.88 102 ALA A C 1
ATOM 798 O O . ALA A 1 102 ? 30.540 13.166 17.781 1.00 89.88 102 ALA A O 1
ATOM 799 N N . ARG A 1 103 ? 28.632 13.863 16.834 1.00 87.94 103 ARG A N 1
ATOM 800 C CA . ARG A 1 103 ? 28.661 15.229 17.385 1.00 87.94 103 ARG A CA 1
ATOM 801 C C . ARG A 1 103 ? 28.428 15.212 18.887 1.00 87.94 103 ARG A C 1
ATOM 803 O O . ARG A 1 103 ? 29.048 15.991 19.593 1.00 87.94 103 ARG A O 1
ATOM 810 N N . PHE A 1 104 ? 27.593 14.304 19.381 1.00 88.06 104 PHE A N 1
ATOM 811 C CA . PHE A 1 104 ? 27.303 14.175 20.805 1.00 88.06 104 PHE A CA 1
ATOM 812 C C . PHE A 1 104 ? 27.665 12.786 21.311 1.00 88.06 104 PHE A C 1
ATOM 814 O O . PHE A 1 104 ? 27.365 11.773 20.676 1.00 88.06 104 PHE A O 1
ATOM 821 N N . ARG A 1 105 ? 28.293 12.737 22.487 1.00 85.19 105 ARG A N 1
ATOM 822 C CA . ARG A 1 105 ? 28.538 11.494 23.220 1.00 85.19 105 ARG A CA 1
ATOM 823 C C . ARG A 1 105 ? 28.161 11.696 24.684 1.00 85.19 105 ARG A C 1
ATOM 825 O O . ARG A 1 105 ? 28.907 12.303 25.452 1.00 85.19 105 ARG A O 1
ATOM 832 N N . GLY A 1 106 ? 26.987 11.192 25.063 1.00 84.31 106 GLY A N 1
ATOM 833 C CA . GLY A 1 106 ? 26.367 11.522 26.350 1.00 84.31 106 GLY A CA 1
ATOM 834 C C . GLY A 1 106 ? 25.957 12.996 26.378 1.00 84.31 106 GLY A C 1
ATOM 835 O O . GLY A 1 106 ? 25.300 13.457 25.452 1.00 84.31 106 GLY A O 1
ATOM 836 N N . SER A 1 107 ? 26.390 13.736 27.400 1.00 85.06 107 SER A N 1
ATOM 837 C CA . SER A 1 107 ? 26.126 15.181 27.549 1.00 85.06 107 SER A CA 1
ATOM 838 C C . SER A 1 107 ? 27.247 16.081 27.013 1.00 85.06 107 SER A C 1
ATOM 840 O O . SER A 1 107 ? 27.267 17.265 27.329 1.00 85.06 107 SER A O 1
ATOM 842 N N . LYS A 1 108 ? 28.214 15.521 26.273 1.00 88.56 108 LYS A N 1
ATOM 843 C CA . LYS A 1 108 ? 29.398 16.237 25.778 1.00 88.56 108 LYS A CA 1
ATOM 844 C C . LYS A 1 108 ? 29.366 16.367 24.258 1.00 88.56 108 LYS A C 1
ATOM 846 O O . LYS A 1 108 ? 29.055 15.390 23.568 1.00 88.56 108 LYS A O 1
ATOM 851 N N . GLU A 1 109 ? 29.727 17.540 23.749 1.00 92.56 109 GLU A N 1
ATOM 852 C CA . GLU A 1 109 ? 29.807 17.842 22.318 1.00 92.56 109 GLU A CA 1
ATOM 853 C C . GLU A 1 109 ? 31.229 17.604 21.791 1.00 92.56 109 GLU A C 1
ATOM 855 O O . GLU A 1 109 ? 32.227 17.815 22.484 1.00 92.56 109 GLU A O 1
ATOM 860 N N . PHE A 1 110 ? 31.332 17.130 20.553 1.00 92.81 110 PHE A N 1
ATOM 861 C CA . PHE A 1 110 ? 32.586 16.950 19.844 1.00 92.81 110 PHE A CA 1
ATOM 862 C C . PHE A 1 110 ? 33.325 18.288 19.738 1.00 92.81 110 PHE A C 1
ATOM 864 O O . PHE A 1 110 ? 32.882 19.217 19.070 1.00 92.81 110 PHE A O 1
ATOM 871 N N . SER A 1 111 ? 34.490 18.360 20.375 1.00 93.75 111 SER A N 1
ATOM 872 C CA . SER A 1 111 ? 35.322 19.562 20.440 1.00 93.75 111 SER A CA 1
ATOM 873 C C . SER A 1 111 ? 36.516 19.504 19.476 1.00 93.75 111 SER A C 1
ATOM 875 O O . SER A 1 111 ? 37.135 20.534 19.218 1.00 93.75 111 SER A O 1
ATOM 877 N N . GLY A 1 112 ? 36.850 18.329 18.929 1.00 92.31 112 GLY A N 1
ATOM 878 C CA . GLY A 1 112 ? 37.947 18.159 17.972 1.00 92.31 112 GLY A CA 1
ATOM 879 C C . GLY A 1 112 ? 38.714 16.846 18.133 1.00 92.31 112 GLY A C 1
ATOM 880 O O . GLY A 1 112 ? 38.264 15.910 18.796 1.00 92.31 112 GLY A O 1
ATOM 881 N N . LEU A 1 113 ? 39.903 16.782 17.526 1.00 93.19 113 LEU A N 1
ATOM 882 C CA . LEU A 1 113 ? 40.827 15.648 17.627 1.00 93.19 113 LEU A CA 1
ATOM 883 C C . LEU A 1 113 ? 42.075 16.037 18.425 1.00 93.19 113 LEU A C 1
ATOM 885 O O . LEU A 1 113 ? 42.742 17.012 18.093 1.00 93.19 113 LEU A O 1
ATOM 889 N N . TYR A 1 114 ? 42.441 15.231 19.422 1.00 90.88 114 TYR A N 1
ATOM 890 C CA . TYR A 1 114 ? 43.706 15.356 20.149 1.00 90.88 114 TYR A CA 1
ATOM 891 C C . TYR A 1 114 ? 44.520 14.077 19.976 1.00 90.88 114 TYR A C 1
ATOM 893 O O . TYR A 1 114 ? 44.059 12.990 20.319 1.00 90.88 114 TYR A O 1
ATOM 901 N N . ARG A 1 115 ? 45.720 14.189 19.387 1.00 91.38 115 ARG A N 1
ATOM 902 C CA . ARG A 1 115 ? 46.575 13.035 19.032 1.00 91.38 115 ARG A CA 1
ATOM 903 C C . ARG A 1 115 ? 45.834 11.952 18.221 1.00 91.38 115 ARG A C 1
ATOM 905 O O . ARG A 1 115 ? 46.088 10.763 18.373 1.00 91.38 115 ARG A O 1
ATOM 912 N N . GLY A 1 116 ? 44.889 12.370 17.374 1.00 88.44 116 GLY A N 1
ATOM 913 C CA . GLY A 1 116 ? 44.078 11.479 16.535 1.00 88.44 116 GLY A CA 1
ATOM 914 C C . GLY A 1 116 ? 42.880 10.818 17.230 1.00 88.44 116 GLY A C 1
ATOM 915 O O . GLY A 1 116 ? 42.151 10.073 16.575 1.00 88.44 116 GLY A O 1
ATOM 916 N N . GLN A 1 117 ? 42.642 11.097 18.516 1.00 90.31 117 GLN A N 1
ATOM 917 C CA . GLN A 1 117 ? 41.472 10.620 19.259 1.00 90.31 117 GLN A CA 1
ATOM 918 C C . GLN A 1 117 ? 40.404 11.723 19.381 1.00 90.31 117 GLN A C 1
ATOM 920 O O . GLN A 1 117 ? 40.763 12.886 19.582 1.00 90.31 117 GLN A O 1
ATOM 925 N N . PRO A 1 118 ? 39.101 11.395 19.267 1.00 92.00 118 PRO A N 1
ATOM 926 C CA . PRO A 1 118 ? 38.024 12.374 19.394 1.00 92.00 118 PRO A CA 1
ATOM 927 C C . PRO A 1 118 ? 37.867 12.849 20.839 1.00 92.00 118 PRO A C 1
ATOM 929 O O . PRO A 1 118 ? 37.770 12.042 21.766 1.00 92.00 118 PRO A O 1
ATOM 932 N N . VAL A 1 119 ? 37.809 14.166 21.015 1.00 93.62 119 VAL A N 1
ATOM 933 C CA . VAL A 1 119 ? 37.614 14.830 22.305 1.00 93.62 119 VAL A CA 1
ATOM 934 C C . VAL A 1 119 ? 36.197 15.382 22.374 1.00 93.62 119 VAL A C 1
ATOM 936 O O . VAL A 1 119 ? 35.747 16.052 21.447 1.00 93.62 119 VAL A O 1
ATOM 939 N N . TYR A 1 120 ? 35.522 15.130 23.495 1.00 94.88 120 TYR A N 1
ATOM 940 C CA . TYR A 1 120 ? 34.175 15.620 23.779 1.00 94.88 120 TYR A CA 1
ATOM 941 C C . TYR A 1 120 ? 34.212 16.495 25.035 1.00 94.88 120 TYR A C 1
ATOM 943 O O . TYR A 1 120 ? 34.808 16.073 26.036 1.00 94.88 120 TYR A O 1
ATOM 951 N N . ARG A 1 121 ? 33.609 17.686 24.991 1.00 88.88 121 ARG A N 1
ATOM 952 C CA . ARG A 1 121 ? 33.522 18.616 26.125 1.00 88.88 121 ARG A CA 1
ATOM 953 C C . ARG A 1 121 ? 32.090 18.961 26.481 1.00 88.88 121 ARG A C 1
ATOM 955 O O . ARG A 1 121 ? 31.252 19.022 25.560 1.00 88.88 121 ARG A O 1
#

Foldseek 3Di:
DDDDPPLLPCQLVVDPQLVVLLVQLQVVCCVQPVDRQDPPDSCSLVVLVVVCVVVVDPSNVVSNLSNCCSRPVVSVVVVVVVVPPPDDDPQDWDQDPNDIHGQDDPPWGFPDDDPNHTDTD

Sequence (121 aa):
MKQGITVVDKSWMLNASAIRAAKQCVSVVKDEMGIKLLLSNPEFYFLLQEYVDLTQSQRLAEAFKKLQQYADPNIAKAAQRRQAKDDNVSGESVTVSGKTYARFRGSKEFSGLYRGQPVYR

Solvent-accessible surface area (backbone atoms only — not comparable to full-atom values): 7296 Å² total; per-residue (Å²): 143,77,83,77,82,70,69,75,53,64,68,22,74,76,34,72,68,31,47,52,30,47,51,49,32,35,51,43,44,30,69,78,70,68,43,87,67,53,88,86,44,90,58,37,65,59,53,49,52,52,47,33,66,73,64,63,39,64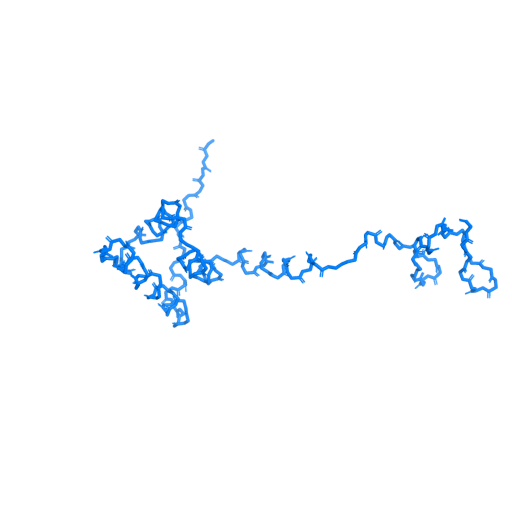,72,43,43,54,31,46,52,56,27,40,43,53,50,31,76,65,47,46,57,50,56,67,59,59,78,73,72,86,77,80,74,94,70,52,63,44,74,57,95,92,42,79,40,63,33,60,61,87,97,19,39,57,73,50,69,58,99,86,42,83,39,63,86

Radius of gyration: 24.13 Å; Cα contacts (8 Å, |Δi|>4): 109; chains: 1; bounding box: 69×36×43 Å

pLDDT: mean 77.92, std 15.88, range [37.53, 94.88]